Protein AF-A0A9C7VXP3-F1 (afdb_monomer_lite)

pLDDT: mean 90.86, std 10.06, range [50.75, 97.38]

Structure (mmCIF, N/CA/C/O backbone):
data_AF-A0A9C7VXP3-F1
#
_entry.id   AF-A0A9C7VXP3-F1
#
loop_
_atom_site.group_PDB
_atom_site.id
_atom_site.type_symbol
_atom_site.label_atom_id
_atom_site.label_alt_id
_atom_site.label_comp_id
_atom_site.label_asym_id
_atom_site.label_entity_id
_atom_site.label_seq_id
_atom_site.pdbx_PDB_ins_code
_atom_site.Cartn_x
_atom_site.Cartn_y
_atom_site.Cartn_z
_atom_site.occupancy
_atom_site.B_iso_or_equiv
_atom_site.auth_seq_id
_atom_site.auth_comp_id
_atom_site.auth_asym_id
_atom_site.auth_atom_id
_atom_site.pdbx_PDB_model_num
ATOM 1 N N . GLN A 1 1 ? 3.891 9.383 13.285 1.00 63.28 1 GLN A N 1
ATOM 2 C CA . GLN A 1 1 ? 4.855 9.726 12.212 1.00 63.28 1 GLN A CA 1
ATOM 3 C C . GLN A 1 1 ? 5.027 8.591 11.206 1.00 63.28 1 GLN A C 1
ATOM 5 O O . GLN A 1 1 ? 5.052 8.865 10.015 1.00 63.28 1 GLN A O 1
ATOM 10 N N . THR A 1 2 ? 5.022 7.339 11.666 1.00 89.75 2 THR A N 1
ATOM 11 C CA . THR A 1 2 ? 5.297 6.130 10.876 1.00 89.75 2 THR A CA 1
ATOM 12 C C . THR A 1 2 ? 4.429 5.950 9.629 1.00 89.75 2 THR A C 1
ATOM 14 O O . THR A 1 2 ? 4.969 5.690 8.567 1.00 89.75 2 THR A O 1
ATOM 17 N N . ILE A 1 3 ? 3.108 6.163 9.704 1.00 91.88 3 ILE A N 1
ATOM 18 C CA . ILE A 1 3 ? 2.191 5.902 8.573 1.00 91.88 3 ILE A CA 1
ATOM 19 C C . ILE A 1 3 ? 2.564 6.710 7.320 1.00 91.88 3 ILE A C 1
ATOM 21 O O . ILE A 1 3 ? 2.711 6.143 6.242 1.00 91.88 3 ILE A O 1
ATOM 25 N N . LYS A 1 4 ? 2.782 8.024 7.472 1.00 92.88 4 LYS A N 1
ATOM 26 C CA . LYS A 1 4 ? 3.165 8.911 6.358 1.00 92.88 4 LYS A CA 1
ATOM 27 C C . LYS A 1 4 ? 4.525 8.541 5.766 1.00 92.88 4 LYS A C 1
ATOM 29 O O . LYS A 1 4 ? 4.760 8.711 4.573 1.00 92.88 4 LYS A O 1
ATOM 34 N N . GLU A 1 5 ? 5.438 8.065 6.603 1.00 95.69 5 GLU A N 1
ATOM 35 C CA . GLU A 1 5 ? 6.761 7.631 6.166 1.00 95.69 5 GLU A CA 1
ATOM 36 C C . GLU A 1 5 ? 6.690 6.305 5.403 1.00 95.69 5 GLU A C 1
ATOM 38 O O . GLU A 1 5 ? 7.240 6.205 4.307 1.00 95.69 5 GLU A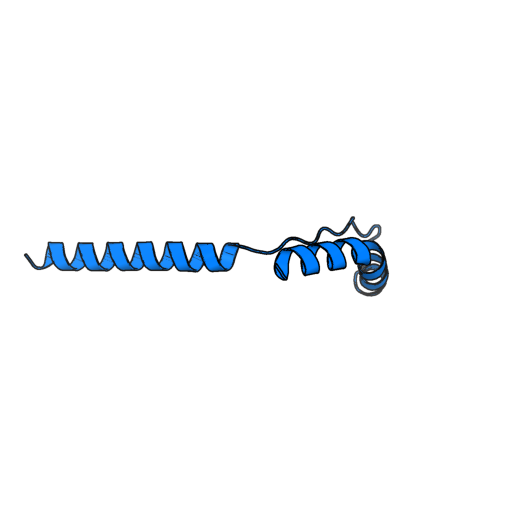 O 1
ATOM 43 N N . THR A 1 6 ? 5.931 5.331 5.909 1.00 95.56 6 THR A N 1
ATOM 44 C CA . THR A 1 6 ? 5.645 4.070 5.218 1.00 95.56 6 THR A CA 1
ATOM 45 C C . THR A 1 6 ? 4.974 4.318 3.869 1.00 95.56 6 THR A C 1
ATOM 47 O O . THR A 1 6 ? 5.419 3.780 2.859 1.00 95.56 6 THR A O 1
ATOM 50 N N . GLU A 1 7 ? 3.964 5.188 3.820 1.00 96.06 7 GLU A N 1
ATOM 51 C CA . GLU A 1 7 ? 3.293 5.585 2.580 1.00 96.06 7 GLU A CA 1
ATOM 52 C C . GLU A 1 7 ? 4.286 6.174 1.567 1.00 96.06 7 GLU A C 1
ATOM 54 O O . GLU A 1 7 ? 4.290 5.802 0.392 1.00 96.06 7 GLU A O 1
ATOM 59 N N . LYS A 1 8 ? 5.190 7.051 2.016 1.00 96.00 8 LYS A N 1
ATOM 60 C CA . LYS A 1 8 ? 6.228 7.641 1.162 1.00 96.00 8 LYS A CA 1
ATOM 61 C C . LYS A 1 8 ? 7.202 6.591 0.622 1.00 96.00 8 LYS A C 1
ATOM 63 O O . LYS A 1 8 ? 7.588 6.666 -0.545 1.00 96.00 8 LYS A O 1
ATOM 68 N N . VAL A 1 9 ? 7.611 5.630 1.450 1.00 96.62 9 VAL A N 1
ATOM 69 C CA . VAL A 1 9 ? 8.503 4.533 1.041 1.00 96.62 9 VAL A CA 1
ATOM 70 C C . VAL A 1 9 ? 7.816 3.621 0.024 1.00 96.62 9 VAL A C 1
ATOM 72 O O . VAL A 1 9 ? 8.409 3.321 -1.010 1.00 96.62 9 VAL A O 1
ATOM 75 N N . LEU A 1 10 ? 6.554 3.252 0.253 1.00 96.88 10 LEU A N 1
ATOM 76 C CA . LEU A 1 10 ? 5.777 2.430 -0.680 1.00 96.88 10 LEU A CA 1
ATOM 77 C C . LEU A 1 10 ? 5.580 3.128 -2.028 1.00 96.88 10 LEU A C 1
ATOM 79 O O . LEU A 1 10 ? 5.815 2.528 -3.074 1.00 96.88 10 LEU A O 1
ATOM 83 N N . ASN A 1 11 ? 5.244 4.420 -2.021 1.00 96.31 11 ASN A N 1
ATOM 84 C CA . ASN A 1 11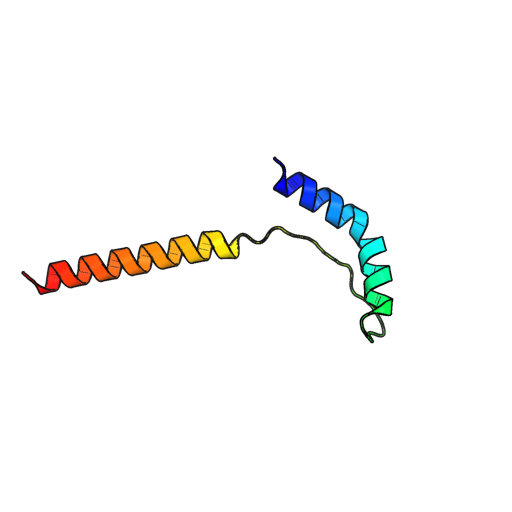 ? 5.130 5.195 -3.257 1.00 96.31 11 ASN A CA 1
ATOM 85 C C . ASN A 1 11 ? 6.477 5.328 -3.992 1.00 96.31 11 ASN A C 1
ATOM 87 O O . ASN A 1 11 ? 6.500 5.311 -5.221 1.00 96.31 11 ASN A O 1
ATOM 91 N N . LYS A 1 12 ? 7.612 5.387 -3.280 1.00 96.25 12 LYS A N 1
ATOM 92 C CA . LYS A 1 12 ? 8.947 5.298 -3.903 1.00 96.25 12 LYS A CA 1
ATOM 93 C C . LYS A 1 12 ? 9.209 3.931 -4.540 1.00 96.25 12 LYS A C 1
ATOM 95 O O . LYS A 1 12 ? 9.808 3.872 -5.608 1.00 96.25 12 LYS A O 1
ATOM 100 N N . ALA A 1 13 ? 8.759 2.852 -3.904 1.00 97.38 13 ALA A N 1
ATOM 101 C CA . ALA A 1 13 ? 8.902 1.483 -4.394 1.00 97.38 13 ALA A CA 1
ATOM 102 C C . ALA A 1 13 ? 7.842 1.086 -5.445 1.00 97.38 13 ALA A C 1
ATOM 104 O O . ALA A 1 13 ? 7.850 -0.042 -5.935 1.00 97.38 13 ALA A O 1
ATOM 105 N N . ALA A 1 14 ? 6.936 1.993 -5.827 1.00 97.12 14 ALA A N 1
ATOM 106 C CA . ALA A 1 14 ? 5.801 1.686 -6.693 1.00 97.12 14 ALA A CA 1
ATOM 107 C C . ALA A 1 14 ? 6.194 1.119 -8.066 1.00 97.12 14 ALA A C 1
ATOM 109 O O . ALA A 1 14 ? 5.477 0.278 -8.601 1.00 97.12 14 ALA A O 1
ATOM 110 N N . SER A 1 15 ? 7.324 1.541 -8.643 1.00 95.19 15 SER A N 1
ATOM 111 C CA . SER A 1 15 ? 7.820 1.000 -9.918 1.00 95.19 15 SER A CA 1
ATOM 112 C C . SER A 1 15 ? 8.257 -0.459 -9.803 1.00 95.19 15 SER A C 1
ATOM 114 O O . SER A 1 15 ? 7.941 -1.254 -10.684 1.00 95.19 15 SER A O 1
ATOM 116 N N . PHE A 1 16 ? 8.936 -0.804 -8.708 1.00 96.75 16 PHE A N 1
ATOM 117 C CA . PHE A 1 16 ? 9.355 -2.167 -8.397 1.00 96.75 16 PHE A CA 1
ATOM 118 C C . PHE A 1 16 ? 8.136 -3.072 -8.196 1.00 96.75 16 PHE A C 1
ATOM 120 O O . PHE A 1 16 ? 7.991 -4.068 -8.891 1.00 96.75 16 PHE A O 1
ATOM 127 N N . ILE A 1 17 ? 7.187 -2.665 -7.347 1.00 96.12 17 ILE A N 1
ATOM 128 C CA . ILE A 1 17 ? 5.969 -3.453 -7.092 1.00 96.12 17 ILE A CA 1
ATOM 129 C C . ILE A 1 17 ? 5.143 -3.621 -8.377 1.00 96.12 17 ILE A C 1
ATOM 131 O O . ILE A 1 17 ? 4.591 -4.686 -8.629 1.00 96.12 17 ILE A O 1
ATOM 135 N N . ARG A 1 18 ? 5.085 -2.590 -9.229 1.00 95.81 18 ARG A N 1
ATOM 136 C CA . ARG A 1 18 ? 4.414 -2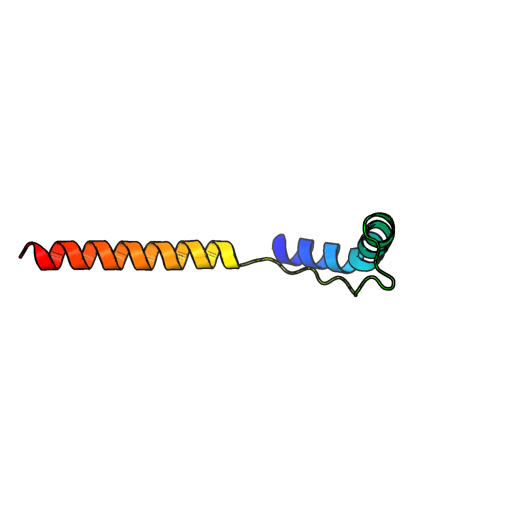.659 -10.535 1.00 95.81 18 ARG A CA 1
ATOM 137 C C . ARG A 1 18 ? 5.064 -3.679 -11.473 1.00 95.81 18 ARG A C 1
ATOM 139 O O . ARG A 1 18 ? 4.346 -4.302 -12.249 1.00 95.81 18 ARG A O 1
ATOM 146 N N . HIS A 1 19 ? 6.389 -3.818 -11.428 1.00 95.25 19 HIS A N 1
ATOM 147 C CA . HIS A 1 19 ? 7.119 -4.814 -12.211 1.00 95.25 19 HIS A CA 1
ATOM 148 C C . HIS A 1 19 ? 6.779 -6.234 -11.752 1.00 95.25 19 HIS A C 1
ATOM 150 O O . HIS A 1 19 ? 6.383 -7.050 -12.577 1.00 95.25 19 HIS A O 1
ATOM 156 N N . GLU A 1 20 ? 6.817 -6.486 -10.443 1.00 96.00 20 GLU A N 1
ATOM 157 C CA . GLU A 1 20 ? 6.416 -7.776 -9.867 1.00 96.00 20 GLU A CA 1
ATOM 158 C C . GLU A 1 20 ? 4.951 -8.112 -10.199 1.00 96.00 20 GLU A C 1
ATOM 160 O O . GLU A 1 20 ? 4.628 -9.224 -10.611 1.00 96.00 20 GLU A O 1
ATOM 165 N N . LEU A 1 21 ? 4.052 -7.123 -10.119 1.00 94.81 21 LEU A N 1
ATOM 166 C CA . LEU A 1 21 ? 2.633 -7.301 -10.438 1.00 94.81 21 LEU A CA 1
ATOM 167 C C . LEU A 1 21 ? 2.394 -7.687 -11.905 1.00 94.81 21 LEU A C 1
ATOM 169 O O . LEU A 1 21 ? 1.436 -8.400 -12.197 1.00 94.81 21 LEU A O 1
ATOM 173 N N . ALA A 1 22 ? 3.265 -7.247 -12.818 1.00 95.12 22 ALA A N 1
ATOM 174 C CA . ALA A 1 22 ? 3.194 -7.616 -14.229 1.00 95.12 22 ALA A CA 1
ATOM 175 C C . ALA A 1 22 ? 3.442 -9.115 -14.460 1.00 95.12 22 ALA A C 1
ATOM 177 O O . ALA A 1 22 ? 2.938 -9.660 -15.437 1.00 95.12 22 ALA A O 1
ATOM 178 N N . GLY A 1 23 ? 4.196 -9.777 -13.575 1.00 94.69 23 GLY A N 1
ATOM 179 C CA . GLY A 1 23 ? 4.396 -11.228 -13.611 1.00 94.69 23 GLY A CA 1
ATOM 180 C C . GLY A 1 23 ? 3.258 -12.023 -12.965 1.00 94.69 23 GLY A C 1
ATOM 181 O O . GLY A 1 23 ? 3.086 -13.199 -13.271 1.00 94.69 23 GLY A O 1
ATOM 182 N N . CYS A 1 24 ? 2.473 -11.389 -12.091 1.00 95.31 24 CYS A N 1
ATOM 183 C CA . CYS A 1 24 ? 1.412 -12.049 -11.325 1.00 95.31 24 CYS A CA 1
ATOM 184 C C . CYS A 1 24 ? 0.013 -11.908 -11.942 1.00 95.31 24 CYS A C 1
ATOM 186 O O . CYS A 1 24 ? -0.876 -12.683 -11.595 1.00 95.31 24 CYS A O 1
ATOM 188 N N . ILE A 1 25 ? -0.218 -10.904 -12.795 1.00 95.06 25 ILE A N 1
ATOM 189 C CA . ILE A 1 25 ? -1.547 -10.594 -13.342 1.00 95.06 25 ILE A CA 1
ATOM 190 C C . ILE A 1 25 ? -1.471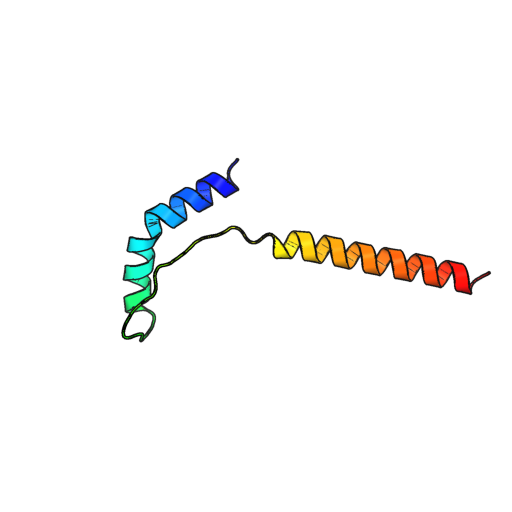 -10.434 -14.862 1.00 95.06 25 ILE A C 1
ATOM 192 O O . ILE A 1 25 ? -0.673 -9.652 -15.377 1.00 95.06 25 ILE A O 1
ATOM 196 N N . GLU A 1 26 ? -2.367 -11.110 -15.584 1.00 92.50 26 GLU A N 1
ATOM 197 C CA . GLU A 1 26 ? -2.504 -10.988 -17.038 1.00 92.50 26 GLU A CA 1
ATOM 198 C C . GLU A 1 26 ? -3.222 -9.689 -17.432 1.00 92.50 26 GLU A C 1
ATOM 200 O O . GLU A 1 26 ? -4.413 -9.651 -17.739 1.00 92.50 26 GLU A O 1
ATOM 205 N N . LEU A 1 27 ? -2.477 -8.586 -17.432 1.00 94.19 27 LEU A N 1
ATOM 206 C CA . LEU A 1 27 ? -2.927 -7.309 -17.974 1.00 94.19 27 LEU A CA 1
ATOM 207 C C . LEU A 1 27 ? -1.981 -6.853 -19.076 1.00 94.19 27 LEU A C 1
ATOM 209 O O . LEU A 1 27 ? -0.765 -6.837 -18.908 1.00 94.19 27 LEU A O 1
ATOM 213 N N . ARG A 1 28 ? -2.548 -6.379 -20.191 1.00 93.31 28 ARG A N 1
ATOM 214 C CA . ARG A 1 28 ? -1.757 -5.782 -21.279 1.00 93.31 28 ARG A CA 1
ATOM 215 C C . ARG A 1 28 ? -0.947 -4.568 -20.804 1.00 93.31 28 ARG A C 1
ATOM 217 O O . ARG A 1 28 ? 0.166 -4.355 -21.272 1.00 93.31 28 ARG A O 1
ATOM 224 N N . TYR A 1 29 ? -1.510 -3.784 -19.884 1.00 93.12 29 TYR A N 1
ATOM 225 C CA . TYR A 1 29 ? -0.846 -2.643 -19.260 1.00 93.12 29 TYR A CA 1
ATOM 226 C C . TYR A 1 29 ? -1.152 -2.617 -17.766 1.00 93.12 29 TYR A C 1
ATOM 228 O O . TYR A 1 29 ? -2.303 -2.447 -17.369 1.00 93.12 29 TYR A O 1
ATOM 236 N N . ILE A 1 30 ? -0.118 -2.717 -16.932 1.00 94.88 30 ILE A N 1
ATOM 237 C CA . ILE A 1 30 ? -0.275 -2.506 -15.492 1.00 94.88 30 ILE A CA 1
ATOM 238 C C . ILE A 1 30 ? -0.426 -1.001 -15.234 1.00 94.88 30 ILE A C 1
ATOM 240 O O . ILE A 1 30 ? 0.427 -0.237 -15.698 1.00 94.88 30 ILE A O 1
ATOM 244 N N . PRO A 1 31 ? -1.451 -0.533 -14.506 1.00 94.62 31 PRO A N 1
ATOM 245 C CA . PRO A 1 31 ? -1.616 0.884 -14.189 1.00 94.62 31 PRO A CA 1
ATOM 246 C C . PRO A 1 31 ? -0.510 1.410 -13.256 1.00 94.62 31 PRO A C 1
ATOM 248 O O . PRO A 1 31 ? 0.290 0.654 -12.701 1.00 94.62 31 PRO A O 1
ATOM 251 N N . LYS A 1 32 ? -0.440 2.736 -13.079 1.00 94.31 32 LYS A N 1
ATOM 252 C CA . LYS A 1 32 ? 0.412 3.330 -12.038 1.00 94.31 32 LYS A CA 1
ATOM 253 C C . LYS A 1 32 ? -0.164 2.979 -10.666 1.00 94.31 32 LYS A C 1
ATOM 255 O O . LYS A 1 32 ? -1.351 3.186 -10.435 1.00 94.31 32 LYS A O 1
ATOM 260 N N . LEU A 1 33 ? 0.685 2.479 -9.772 1.00 95.44 33 LEU A N 1
ATOM 261 C CA . LEU A 1 33 ? 0.297 2.178 -8.398 1.00 95.44 33 LEU A CA 1
ATOM 262 C C . LEU A 1 33 ? 0.323 3.453 -7.554 1.00 95.44 33 LEU A C 1
ATOM 264 O O . LEU A 1 33 ? 1.253 4.253 -7.661 1.00 95.44 33 LEU A O 1
ATOM 268 N N . HIS A 1 34 ? -0.693 3.613 -6.713 1.00 94.62 34 HIS A N 1
ATOM 269 C CA . HIS A 1 34 ? -0.778 4.665 -5.712 1.00 94.62 34 HIS A CA 1
ATOM 270 C C . HIS A 1 34 ? -1.051 4.013 -4.361 1.00 94.62 34 HIS A C 1
ATOM 272 O O . HIS A 1 34 ? -2.015 3.261 -4.223 1.00 94.62 34 HIS A O 1
ATOM 278 N N . PHE A 1 35 ? -0.183 4.273 -3.387 1.00 95.94 35 PHE A N 1
ATOM 279 C CA . PHE A 1 35 ? -0.334 3.755 -2.033 1.00 95.94 35 PHE A CA 1
ATOM 280 C C . PHE A 1 35 ? -0.852 4.871 -1.139 1.00 95.94 35 PHE A C 1
ATOM 282 O O . PHE A 1 35 ? -0.235 5.931 -1.076 1.00 95.94 35 PHE A O 1
ATOM 289 N N . ALA A 1 36 ? -1.959 4.609 -0.451 1.00 94.31 36 ALA A N 1
ATOM 290 C CA . ALA A 1 36 ? -2.578 5.515 0.503 1.00 94.31 36 ALA A CA 1
ATOM 291 C C . ALA A 1 36 ? -2.961 4.728 1.758 1.00 94.31 36 ALA A C 1
ATOM 293 O O . ALA A 1 36 ? -3.314 3.549 1.677 1.00 94.31 36 ALA A O 1
ATOM 294 N N . TYR A 1 37 ? -2.879 5.373 2.919 1.00 93.69 37 TYR A N 1
ATOM 295 C CA . TYR A 1 37 ? -3.340 4.765 4.160 1.00 93.69 37 TYR A CA 1
ATOM 296 C C . TYR A 1 37 ? -4.869 4.778 4.236 1.00 93.69 37 TYR A C 1
ATOM 298 O O . TYR A 1 37 ? -5.503 5.808 3.998 1.00 93.69 37 TYR A O 1
ATOM 306 N N . ASP A 1 38 ? -5.458 3.639 4.591 1.00 93.94 38 ASP A N 1
ATOM 307 C CA . ASP A 1 38 ? -6.906 3.511 4.690 1.00 93.94 38 ASP A CA 1
ATOM 308 C C . ASP A 1 38 ? -7.422 3.933 6.077 1.00 93.94 38 ASP A C 1
ATOM 310 O O . ASP A 1 38 ? -7.167 3.282 7.090 1.00 93.94 38 ASP A O 1
ATOM 314 N N . HIS A 1 39 ? -8.191 5.024 6.109 1.00 93.12 39 HIS A N 1
ATOM 315 C CA . HIS A 1 39 ? -8.872 5.528 7.306 1.00 93.12 39 HIS A CA 1
ATOM 316 C C . HIS A 1 39 ? -10.292 4.962 7.489 1.00 93.12 39 HIS A C 1
ATOM 318 O O . HIS A 1 39 ? -10.983 5.316 8.450 1.00 93.12 39 HIS A O 1
ATOM 324 N N . SER A 1 40 ? -10.761 4.110 6.572 1.00 94.88 40 SER A N 1
ATOM 325 C CA . SER A 1 40 ? -12.126 3.580 6.567 1.00 94.88 40 SER A CA 1
ATOM 326 C C . SER A 1 40 ? -12.450 2.771 7.824 1.00 94.88 40 SER A C 1
ATOM 328 O O . SER A 1 40 ? -13.562 2.882 8.333 1.00 94.88 40 SER A O 1
ATOM 330 N N . ILE A 1 41 ? -11.479 2.040 8.382 1.00 91.38 41 ILE A N 1
ATOM 331 C CA . ILE A 1 41 ? -11.662 1.218 9.588 1.00 91.38 41 ILE A CA 1
ATOM 332 C C . ILE A 1 41 ? -11.986 2.089 10.806 1.00 91.38 41 ILE A C 1
ATOM 334 O O . ILE A 1 41 ? -12.987 1.859 11.482 1.00 91.38 41 ILE A O 1
ATOM 338 N N . GLU A 1 42 ? -11.177 3.119 11.077 1.00 93.25 42 GLU A N 1
ATOM 339 C CA . GLU A 1 42 ? -11.421 4.040 12.198 1.00 93.25 42 GLU A CA 1
ATOM 340 C C . GLU A 1 42 ? -12.781 4.730 12.045 1.00 93.25 42 GLU A C 1
ATOM 342 O O . GLU A 1 42 ? -13.555 4.854 12.999 1.00 93.25 42 GLU A O 1
ATOM 347 N N . ARG A 1 43 ? -13.097 5.139 10.812 1.00 94.25 43 ARG A N 1
ATOM 348 C CA . ARG A 1 43 ? -14.383 5.744 10.478 1.00 94.25 43 ARG A CA 1
ATOM 349 C C . ARG A 1 43 ? -15.542 4.782 10.732 1.00 94.25 43 ARG A C 1
ATOM 351 O O . ARG A 1 43 ? -16.528 5.193 11.335 1.00 94.25 43 ARG A O 1
ATOM 358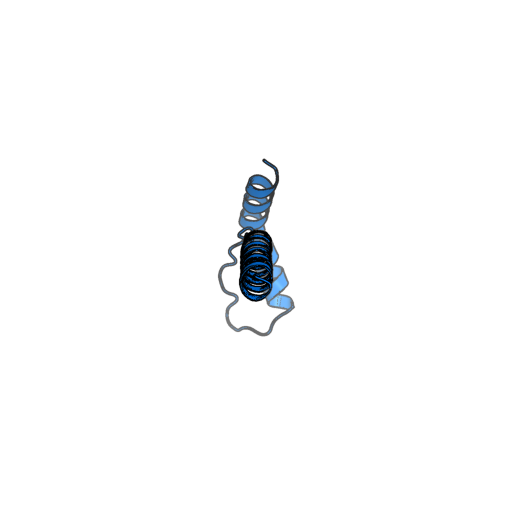 N N . GLY A 1 44 ? -15.419 3.527 10.309 1.00 95.75 44 GLY A N 1
ATOM 359 C CA . GLY A 1 44 ? -16.422 2.485 10.509 1.00 95.75 44 GLY A CA 1
ATOM 360 C C . GLY A 1 44 ? -16.688 2.227 11.987 1.00 95.75 44 GLY A C 1
ATOM 361 O O . GLY A 1 44 ? -17.841 2.229 12.404 1.00 95.75 44 GLY A O 1
ATOM 362 N N . LEU A 1 45 ? -15.633 2.128 12.801 1.00 95.88 45 LEU A N 1
ATOM 363 C CA . LEU A 1 45 ? -15.759 1.995 14.256 1.00 95.88 45 LEU A CA 1
ATOM 364 C C . LEU A 1 45 ? -16.478 3.192 14.886 1.00 95.88 45 LEU A C 1
ATOM 366 O O . LEU A 1 45 ? -17.312 3.016 15.770 1.00 95.88 45 LEU A O 1
ATOM 370 N N . ARG A 1 46 ? -16.173 4.415 14.437 1.00 96.12 46 ARG A N 1
ATOM 371 C CA . ARG A 1 46 ? -16.832 5.631 14.931 1.00 96.12 46 ARG A CA 1
ATOM 372 C C . ARG A 1 46 ? -18.319 5.655 14.586 1.00 96.12 46 ARG A C 1
ATOM 374 O O . ARG A 1 46 ? -19.127 6.011 15.435 1.00 96.12 46 ARG A O 1
ATOM 381 N N . VAL A 1 47 ? -18.668 5.289 13.354 1.00 95.31 47 VAL A N 1
ATOM 382 C CA . VAL A 1 47 ? -20.065 5.219 12.907 1.00 95.31 47 VAL A CA 1
ATOM 383 C C . VAL A 1 47 ? -20.816 4.123 13.659 1.00 95.31 47 VAL A C 1
ATOM 385 O O . VAL A 1 47 ? -21.914 4.386 14.128 1.00 95.31 47 VAL A O 1
ATOM 388 N N . GLY A 1 48 ? -20.214 2.943 13.830 1.00 96.06 48 GLY A N 1
ATOM 389 C CA . GLY A 1 48 ? -20.805 1.847 14.604 1.00 96.06 48 GLY A CA 1
ATOM 390 C C . GLY A 1 48 ? -21.143 2.274 16.031 1.00 96.06 48 GLY A C 1
ATOM 391 O O . GLY A 1 48 ? -22.294 2.173 16.432 1.00 96.06 48 GLY A O 1
ATOM 392 N N . LYS A 1 49 ? -20.185 2.890 16.738 1.00 95.81 49 LYS A N 1
ATOM 393 C CA . LYS A 1 49 ? -20.423 3.438 18.084 1.00 95.81 49 LYS A CA 1
ATOM 394 C C . LYS A 1 49 ? -21.573 4.440 18.121 1.00 95.81 49 LYS A C 1
ATOM 396 O O . LYS A 1 49 ? -22.406 4.375 19.010 1.00 95.81 49 LYS A O 1
ATOM 401 N N . LEU A 1 50 ? -21.635 5.347 17.146 1.00 94.69 50 LEU A N 1
ATOM 402 C CA . LEU A 1 50 ? -22.709 6.337 17.087 1.00 94.69 50 LEU A CA 1
ATOM 403 C C . LEU A 1 50 ? -24.084 5.682 16.878 1.00 94.69 50 LEU A C 1
ATOM 405 O O . LEU A 1 50 ? -25.069 6.156 17.433 1.00 94.69 50 LEU A O 1
ATOM 409 N N . ILE A 1 51 ? -24.156 4.611 16.085 1.00 94.38 51 ILE A N 1
ATOM 410 C CA . ILE A 1 51 ? -25.391 3.840 15.894 1.00 94.38 51 ILE A CA 1
ATOM 411 C C . ILE A 1 51 ? -25.791 3.152 17.203 1.00 94.38 51 ILE A C 1
ATOM 413 O O . ILE A 1 51 ? -26.948 3.261 17.606 1.00 94.38 51 ILE A O 1
ATOM 417 N N . ASP A 1 52 ? -24.842 2.503 17.879 1.00 95.06 52 ASP A N 1
ATOM 418 C CA . ASP A 1 52 ? -25.087 1.821 19.154 1.00 95.06 52 ASP A CA 1
ATOM 419 C C . ASP A 1 52 ? -25.580 2.807 20.227 1.00 95.06 52 ASP A C 1
ATOM 421 O O . ASP A 1 52 ? -26.583 2.551 20.894 1.00 95.06 52 ASP A O 1
ATOM 425 N N . ASP A 1 53 ? -24.939 3.975 20.334 1.00 93.62 53 ASP A N 1
ATOM 426 C CA . ASP A 1 53 ? -25.330 5.041 21.260 1.00 93.62 53 ASP A CA 1
ATOM 427 C C . ASP A 1 53 ? -26.757 5.546 20.975 1.00 93.62 53 ASP A C 1
ATOM 429 O O . ASP A 1 53 ? -27.537 5.789 21.897 1.00 93.62 53 ASP A O 1
ATOM 433 N N . LEU A 1 54 ? -27.136 5.698 19.700 1.00 93.69 54 LEU A N 1
ATOM 434 C CA . LEU A 1 54 ? -28.496 6.094 19.321 1.00 93.69 54 LEU A CA 1
ATOM 435 C C . LEU A 1 54 ? -29.524 5.015 19.685 1.00 93.69 54 LEU A C 1
ATOM 437 O O . LEU A 1 54 ? -30.579 5.351 20.219 1.00 93.69 54 LEU A O 1
ATOM 441 N N . MET A 1 55 ? -29.212 3.736 19.457 1.00 91.12 55 MET A N 1
ATOM 442 C CA . MET A 1 55 ? -30.108 2.628 19.804 1.00 91.12 55 MET A CA 1
ATOM 443 C C . MET A 1 55 ? -30.327 2.497 21.313 1.00 91.12 55 MET A C 1
ATOM 445 O O . MET A 1 55 ? -31.456 2.258 21.741 1.00 91.12 55 MET A O 1
ATOM 449 N N . LEU A 1 56 ? -29.284 2.684 22.128 1.00 85.62 56 LEU A N 1
ATOM 450 C CA . LEU A 1 56 ? -29.413 2.694 23.590 1.00 85.62 56 LEU A CA 1
ATOM 451 C C . LEU A 1 56 ? -30.340 3.826 24.054 1.00 85.62 56 LEU A C 1
ATOM 453 O O . LEU A 1 56 ? -31.295 3.583 24.791 1.00 85.62 56 LEU A O 1
ATOM 457 N N . ASN A 1 57 ? -30.130 5.036 23.530 1.00 82.06 57 ASN A N 1
ATOM 458 C CA . ASN A 1 57 ? -30.964 6.196 23.847 1.00 82.06 57 ASN A CA 1
ATOM 459 C C . ASN A 1 57 ? -32.439 6.013 23.428 1.00 82.06 57 ASN A C 1
ATOM 461 O O . ASN A 1 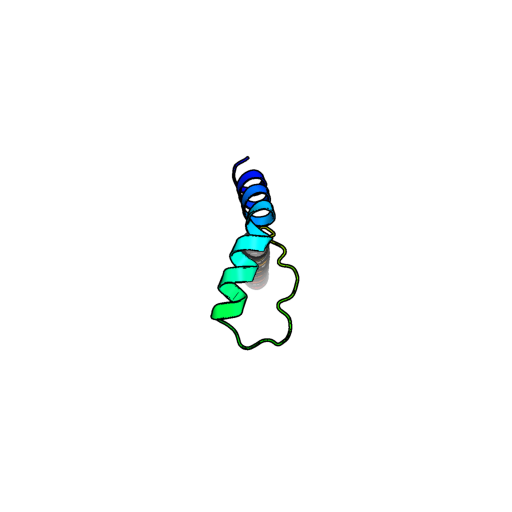57 ? -33.336 6.531 24.094 1.00 82.06 57 ASN A O 1
ATOM 465 N N . GLU A 1 58 ? -32.721 5.303 22.328 1.00 78.00 58 GLU A N 1
ATOM 466 C CA . GLU A 1 58 ? -34.097 4.978 21.922 1.00 78.00 58 GLU A CA 1
ATOM 467 C C . GLU A 1 58 ? -34.761 3.937 22.832 1.00 78.00 58 GLU A C 1
ATOM 469 O O . GLU A 1 58 ? -35.968 4.011 23.072 1.00 78.00 58 GLU A O 1
ATOM 474 N N . GLN A 1 59 ? -34.004 2.973 23.360 1.00 73.50 59 GLN A N 1
ATOM 475 C CA . GLN A 1 59 ? -34.551 1.987 24.293 1.00 73.50 59 GLN A CA 1
ATOM 476 C C . GLN A 1 59 ? -34.878 2.586 25.660 1.00 73.50 59 GLN A C 1
ATOM 478 O O . GLN A 1 59 ? -35.874 2.183 26.262 1.00 73.50 59 GLN A O 1
ATOM 483 N N . ASP A 1 60 ? -34.090 3.552 26.129 1.00 69.44 60 ASP A N 1
ATOM 484 C CA . ASP A 1 60 ? -34.361 4.245 27.390 1.00 69.44 60 ASP A CA 1
ATOM 485 C C . ASP A 1 60 ? -35.614 5.127 27.292 1.00 69.44 60 ASP A C 1
ATOM 487 O O . ASP A 1 60 ? -36.443 5.113 28.197 1.00 69.44 60 ASP A O 1
ATOM 491 N N . LYS A 1 61 ? -35.838 5.794 26.149 1.00 70.31 61 LYS A N 1
ATOM 492 C CA . LYS A 1 61 ? -37.058 6.590 25.907 1.00 70.31 61 LYS A CA 1
ATOM 493 C C . LYS A 1 61 ? -38.345 5.772 25.810 1.00 70.31 61 LYS A C 1
ATOM 495 O O . LYS A 1 61 ? -39.408 6.310 26.075 1.00 70.31 61 LYS A O 1
ATOM 500 N N . ASN A 1 62 ? -38.269 4.511 25.386 1.00 66.12 62 ASN A N 1
ATOM 501 C CA . ASN A 1 62 ? -39.445 3.639 25.269 1.00 66.12 62 ASN A CA 1
ATOM 502 C C . ASN A 1 62 ? -39.800 2.915 26.583 1.00 66.12 62 ASN A C 1
ATOM 504 O O . ASN A 1 62 ? -40.789 2.184 26.621 1.00 66.12 62 ASN A O 1
ATOM 508 N N . LYS A 1 63 ? -38.973 3.048 27.630 1.00 57.97 63 LYS A N 1
ATOM 509 C CA . LYS A 1 63 ? -39.214 2.459 28.959 1.00 57.97 63 LYS A CA 1
ATOM 510 C C . LYS A 1 63 ? -39.802 3.449 29.973 1.00 57.97 63 LYS A C 1
ATOM 512 O O . LYS A 1 63 ? -40.224 2.992 31.035 1.00 57.97 63 LYS A O 1
ATOM 517 N N . GLU A 1 64 ? -39.828 4.745 29.659 1.00 50.75 64 GLU A N 1
ATOM 518 C CA . GLU A 1 64 ? -40.645 5.766 30.344 1.00 50.75 64 GLU A CA 1
ATOM 519 C C . GLU A 1 64 ? -42.059 5.827 29.752 1.00 50.75 64 GLU A C 1
ATOM 521 O O . GLU A 1 64 ? -43.009 6.016 30.547 1.00 50.75 64 GLU A O 1
#

Secondary structure (DSSP, 8-state):
-HHHHHHHHHHHTHHHHHHHHHHHS--SSPPPP------HHHHHHHHHHHHHHHHHHHHHHTT-

Foldseek 3Di:
DPQVVVQVVCLVCQVVVQVVVVVVDPDPDRDRDHDDDDPVVVVVVVVVVVVVVVVVVVVVVVVD

Sequence (64 aa):
QTIKETEKVLNKAASFIRHELAGCIELRYIPKLHFAYDHSIERGLRVGKLIDDLMLNEQDKNKE

Radius of gyration: 21.43 Å; chains: 1; bounding box: 50×22×52 Å